Protein AF-A0A9P9D715-F1 (afdb_monomer_lite)

Radius of gyration: 21.54 Å; chains: 1; bounding box: 47×65×51 Å

InterPro domains:
  IPR002893 Zinc finger, MYND-type [PF01753] (142-171)
  IPR002893 Zinc finger, MYND-type [PS50865] (142-171)

Structure (mmCIF, N/CA/C/O backbone):
data_AF-A0A9P9D715-F1
#
_entry.id   AF-A0A9P9D715-F1
#
loop_
_atom_site.group_PDB
_atom_site.id
_atom_site.type_symbol
_atom_site.label_atom_id
_atom_site.label_alt_id
_atom_site.label_comp_id
_atom_site.label_asym_id
_atom_site.label_entity_id
_atom_site.label_seq_id
_atom_site.pdbx_PDB_ins_code
_atom_site.Cartn_x
_atom_site.Cartn_y
_atom_site.Cartn_z
_atom_site.occupancy
_atom_site.B_iso_or_equiv
_atom_site.auth_seq_id
_atom_site.auth_comp_id
_atom_site.auth_asym_id
_atom_site.auth_atom_id
_atom_site.pdbx_PDB_model_num
ATOM 1 N N . LEU A 1 1 ? 6.359 -32.298 19.734 1.00 39.41 1 LEU A N 1
ATOM 2 C CA . LEU A 1 1 ? 5.138 -31.611 20.213 1.00 39.41 1 LEU A CA 1
ATOM 3 C C . LEU A 1 1 ? 5.060 -30.242 19.543 1.00 39.41 1 LEU A C 1
ATOM 5 O O . LEU A 1 1 ? 5.541 -29.257 20.083 1.00 39.41 1 LEU A O 1
ATOM 9 N N . SER A 1 2 ? 4.554 -30.199 18.311 1.00 42.56 2 SER A N 1
ATOM 10 C CA . SER A 1 2 ? 4.342 -28.960 17.563 1.00 42.56 2 SER A CA 1
ATOM 11 C C . SER A 1 2 ? 3.036 -28.323 18.033 1.00 42.56 2 SER A C 1
ATOM 13 O O . SER A 1 2 ? 1.957 -28.731 17.604 1.00 42.56 2 SER A O 1
ATOM 15 N N . HIS A 1 3 ? 3.121 -27.344 18.934 1.00 43.69 3 HIS A N 1
ATOM 16 C CA . HIS A 1 3 ? 1.999 -26.450 19.201 1.00 43.69 3 HIS A CA 1
ATOM 17 C C . HIS A 1 3 ? 1.733 -25.635 17.932 1.00 43.69 3 HIS A C 1
ATOM 19 O O . HIS A 1 3 ? 2.372 -24.614 17.689 1.00 43.69 3 HIS A O 1
ATOM 25 N N . ILE A 1 4 ? 0.799 -26.101 17.101 1.00 51.59 4 ILE A N 1
ATOM 26 C CA . ILE A 1 4 ? 0.180 -25.266 16.077 1.00 51.59 4 ILE A CA 1
ATOM 27 C C . ILE A 1 4 ? -0.653 -24.244 16.851 1.00 51.59 4 ILE A C 1
ATOM 29 O O . ILE A 1 4 ? -1.773 -24.519 17.277 1.00 51.59 4 ILE A O 1
ATOM 33 N N . LEU A 1 5 ? -0.062 -23.079 17.119 1.00 56.47 5 LEU A N 1
ATOM 34 C CA . LEU A 1 5 ? -0.812 -21.908 17.551 1.00 56.47 5 LEU A CA 1
ATOM 35 C C . LEU A 1 5 ? -1.829 -21.622 16.446 1.00 56.47 5 LEU A C 1
ATOM 37 O O . LEU A 1 5 ? -1.460 -21.195 15.353 1.00 56.47 5 LEU A O 1
ATOM 41 N N . ASN A 1 6 ? -3.106 -21.883 16.720 1.00 61.88 6 ASN A N 1
ATOM 42 C CA . ASN A 1 6 ? -4.201 -21.408 15.886 1.00 61.88 6 ASN A CA 1
ATOM 43 C C . ASN A 1 6 ? -4.213 -19.879 15.968 1.00 61.88 6 ASN A C 1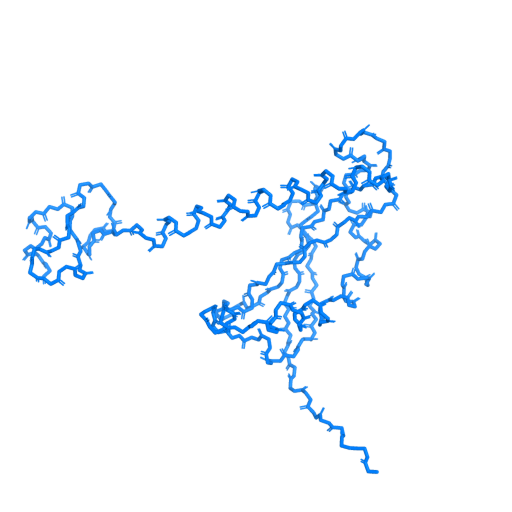
ATOM 45 O O . ASN A 1 6 ? -4.862 -19.285 16.828 1.00 61.88 6 ASN A O 1
ATOM 49 N N . ILE A 1 7 ? -3.440 -19.232 15.095 1.00 76.62 7 ILE A N 1
ATOM 50 C CA . ILE A 1 7 ? -3.465 -17.783 14.941 1.00 76.62 7 ILE A CA 1
ATOM 51 C C . ILE A 1 7 ? -4.838 -17.445 14.370 1.00 76.62 7 ILE A C 1
ATOM 53 O O . ILE A 1 7 ? -5.152 -17.775 13.226 1.00 76.62 7 ILE A O 1
ATOM 57 N N . ALA A 1 8 ? -5.684 -16.817 15.184 1.00 88.94 8 ALA A N 1
ATOM 58 C CA . ALA A 1 8 ? -6.992 -16.378 14.733 1.00 88.94 8 ALA A CA 1
ATOM 59 C C . ALA A 1 8 ? -6.817 -15.357 13.600 1.00 88.94 8 ALA A C 1
ATOM 61 O O . ALA A 1 8 ? -6.144 -14.339 13.770 1.00 88.94 8 ALA A O 1
ATOM 62 N N . THR A 1 9 ? -7.432 -15.624 12.450 1.00 92.81 9 THR A N 1
ATOM 63 C CA . THR A 1 9 ? -7.375 -14.748 11.276 1.00 92.81 9 THR A CA 1
ATOM 64 C C . THR A 1 9 ? -8.739 -14.154 10.949 1.00 92.81 9 THR A C 1
ATOM 66 O O . THR A 1 9 ? -9.780 -14.630 11.410 1.00 92.81 9 THR A O 1
ATOM 69 N N . CYS A 1 10 ? -8.738 -13.080 10.170 1.00 91.69 10 CYS A N 1
ATOM 70 C CA . CYS A 1 10 ? -9.933 -12.429 9.644 1.00 91.69 10 CYS A CA 1
ATOM 71 C C . CYS A 1 10 ? -9.702 -12.000 8.190 1.00 91.69 10 CYS A C 1
ATOM 73 O O . CYS A 1 10 ? -8.572 -11.638 7.845 1.00 91.69 10 CYS A O 1
ATOM 75 N N . PRO A 1 11 ? -10.747 -12.034 7.345 1.00 94.75 11 PRO A N 1
ATOM 76 C CA . PRO A 1 11 ? -10.671 -11.474 6.005 1.00 94.75 11 PRO A CA 1
ATOM 77 C C . PRO A 1 11 ? -10.521 -9.953 6.091 1.00 94.75 11 PRO A C 1
ATOM 79 O O . PRO A 1 11 ? -11.223 -9.296 6.856 1.00 94.75 11 PRO A O 1
ATOM 82 N N . VAL A 1 12 ? -9.591 -9.415 5.314 1.00 96.44 12 VAL A N 1
ATOM 83 C CA . VAL A 1 12 ? -9.294 -7.988 5.216 1.00 96.44 12 VAL A CA 1
ATOM 84 C C . VAL A 1 12 ? -9.123 -7.637 3.749 1.00 96.44 12 VAL A C 1
ATOM 86 O O . VAL A 1 12 ? -8.485 -8.375 2.992 1.00 96.44 12 VAL A O 1
ATOM 89 N N . ARG A 1 13 ? -9.697 -6.502 3.353 1.00 96.88 13 ARG A N 1
ATOM 90 C CA . ARG A 1 13 ? -9.585 -5.980 1.993 1.00 96.88 13 ARG A CA 1
ATOM 91 C C . ARG A 1 13 ? -8.220 -5.328 1.786 1.00 96.88 13 ARG A C 1
ATOM 93 O O . ARG A 1 13 ? -7.757 -4.556 2.622 1.00 96.88 13 ARG A O 1
ATOM 100 N N . PHE A 1 14 ? -7.591 -5.627 0.661 1.00 97.88 14 PHE A N 1
ATOM 101 C CA . PHE A 1 14 ? -6.378 -4.990 0.173 1.00 97.88 14 PHE A CA 1
ATOM 102 C C . PHE A 1 14 ? -6.752 -4.176 -1.058 1.00 97.88 14 PHE A C 1
ATOM 104 O O . PHE A 1 14 ? -7.223 -4.739 -2.045 1.00 97.88 14 PHE A O 1
ATOM 111 N N . GLN A 1 15 ? -6.569 -2.863 -0.978 1.00 97.00 15 GLN A N 1
ATOM 112 C CA . GLN A 1 15 ? -6.897 -1.923 -2.042 1.00 97.00 15 GLN A CA 1
ATOM 113 C C . GLN A 1 15 ? -5.607 -1.362 -2.633 1.00 97.00 15 GLN A C 1
ATOM 115 O O . GLN A 1 15 ? -4.898 -0.608 -1.969 1.00 97.00 15 GLN A O 1
ATOM 120 N N . PHE A 1 16 ? -5.308 -1.744 -3.868 1.00 97.00 16 PHE A N 1
ATOM 121 C CA . PHE A 1 16 ? -4.112 -1.347 -4.598 1.00 97.00 16 PHE A CA 1
ATOM 122 C C . PHE A 1 16 ? -4.444 -0.180 -5.526 1.00 97.00 16 PHE A C 1
ATOM 124 O O . PHE A 1 16 ? -5.131 -0.354 -6.535 1.00 97.00 16 PHE A O 1
ATOM 131 N N . SER A 1 17 ? -3.947 1.007 -5.196 1.00 95.00 17 SER A N 1
ATOM 132 C CA . SER A 1 17 ? -4.115 2.210 -6.008 1.00 95.00 17 SER A CA 1
ATOM 133 C C . SER A 1 17 ? -3.075 2.218 -7.124 1.00 95.00 17 SER A C 1
ATOM 135 O O . SER A 1 17 ? -1.897 2.471 -6.870 1.00 95.00 17 SER A O 1
ATOM 137 N N . CYS A 1 18 ? -3.514 1.915 -8.348 1.00 91.25 18 CYS A N 1
ATOM 138 C CA . CYS A 1 18 ? -2.688 1.919 -9.556 1.00 91.25 18 CYS A CA 1
ATOM 139 C C . CYS A 1 18 ? -3.036 3.145 -10.407 1.00 91.25 18 CYS A C 1
ATOM 141 O O . CYS A 1 18 ? -4.212 3.437 -10.602 1.00 91.25 18 CYS A O 1
ATOM 143 N N . ASN A 1 19 ? -2.038 3.829 -10.971 1.00 81.19 19 ASN A N 1
ATOM 144 C CA . ASN A 1 19 ? -2.246 5.107 -11.671 1.00 81.19 19 ASN A CA 1
ATOM 145 C C . ASN A 1 19 ? -3.256 5.055 -12.832 1.00 81.19 19 ASN A C 1
ATOM 147 O O . ASN A 1 19 ? -3.894 6.063 -13.114 1.00 81.19 19 ASN A O 1
ATOM 151 N N . ASN A 1 20 ? -3.407 3.907 -13.501 1.00 80.88 20 ASN A N 1
ATOM 152 C CA . ASN A 1 20 ? -4.303 3.773 -14.655 1.00 80.88 20 ASN A CA 1
ATOM 153 C C . ASN A 1 20 ? -5.677 3.174 -14.308 1.00 80.88 20 ASN A C 1
ATOM 155 O O . ASN A 1 20 ? -6.493 2.991 -15.207 1.00 80.88 20 ASN A O 1
ATOM 159 N N . ILE A 1 21 ? -5.939 2.848 -13.038 1.00 84.25 21 ILE A N 1
ATOM 160 C CA . ILE A 1 21 ? -7.216 2.279 -12.588 1.00 84.25 21 ILE A CA 1
ATOM 161 C C . ILE A 1 21 ? -7.739 3.149 -11.438 1.00 84.25 21 ILE A C 1
ATOM 163 O O . ILE A 1 21 ? -7.311 2.944 -10.299 1.00 84.25 21 ILE A O 1
ATOM 167 N N . PRO A 1 22 ? -8.642 4.113 -11.706 1.00 81.00 22 PRO A N 1
ATOM 168 C CA . PRO A 1 22 ? -9.144 5.049 -10.696 1.00 81.00 22 PRO A CA 1
ATOM 169 C C . PRO A 1 22 ? -9.730 4.365 -9.454 1.00 81.00 22 PRO A C 1
ATOM 171 O O . PRO A 1 22 ? -9.530 4.824 -8.332 1.00 81.00 22 PRO A O 1
ATOM 174 N N . GLU A 1 23 ? -10.416 3.238 -9.636 1.00 85.81 23 GLU A N 1
ATOM 175 C CA . GLU A 1 23 ? -11.032 2.456 -8.559 1.00 85.81 23 GLU A CA 1
ATOM 176 C C . GLU A 1 23 ? -10.024 1.562 -7.807 1.00 85.81 23 GLU A C 1
ATOM 178 O O . GLU A 1 23 ? -10.319 1.039 -6.724 1.00 85.81 23 GLU A O 1
ATOM 183 N N . GLY A 1 24 ? -8.823 1.400 -8.367 1.00 91.25 24 GLY A N 1
ATOM 184 C CA . GLY A 1 24 ? -7.802 0.466 -7.912 1.00 91.25 24 GLY A CA 1
ATOM 185 C C . GLY A 1 24 ? -8.183 -1.008 -8.093 1.00 91.25 24 GLY A C 1
ATOM 186 O O . GLY A 1 24 ? -9.273 -1.367 -8.541 1.00 91.25 24 GLY A O 1
ATOM 187 N N . LEU A 1 25 ? -7.264 -1.894 -7.714 1.00 95.31 25 LEU A N 1
ATOM 188 C CA . LEU A 1 25 ? -7.504 -3.336 -7.647 1.00 95.31 25 LEU A CA 1
ATOM 189 C C . LEU A 1 25 ? -7.847 -3.729 -6.209 1.00 95.31 25 LEU A C 1
ATOM 191 O O . LEU A 1 25 ? -7.204 -3.269 -5.265 1.00 95.31 25 LEU A O 1
ATOM 195 N N . ASN A 1 26 ? -8.849 -4.589 -6.028 1.00 96.50 26 ASN A N 1
ATOM 196 C CA . ASN A 1 26 ? -9.298 -5.020 -4.707 1.00 96.50 26 ASN A CA 1
ATOM 197 C C . ASN A 1 26 ? -9.152 -6.534 -4.556 1.00 96.50 26 ASN A C 1
ATOM 199 O O . ASN A 1 26 ? -9.681 -7.301 -5.356 1.00 96.50 26 ASN A O 1
ATOM 203 N N . PHE A 1 27 ? -8.488 -6.952 -3.484 1.00 97.00 27 PHE A N 1
ATOM 204 C CA . PHE A 1 27 ? -8.316 -8.356 -3.118 1.00 97.00 27 PHE A CA 1
ATOM 205 C C . PHE A 1 27 ? -8.711 -8.560 -1.659 1.00 97.00 27 PHE A C 1
ATOM 207 O O . PHE A 1 27 ? -8.753 -7.612 -0.879 1.00 97.00 27 PHE A O 1
ATOM 214 N N . THR A 1 28 ? -9.019 -9.793 -1.269 1.00 97.25 28 THR A N 1
ATOM 215 C CA . THR A 1 28 ? -9.338 -10.126 0.125 1.00 97.25 28 THR A CA 1
ATOM 216 C C . THR A 1 28 ? -8.401 -11.209 0.615 1.00 97.25 28 THR A C 1
ATOM 218 O O . THR A 1 28 ? -8.355 -12.292 0.040 1.00 97.25 28 THR A O 1
ATOM 221 N N . HIS A 1 29 ? -7.698 -10.925 1.710 1.00 97.25 29 HIS A N 1
ATOM 222 C CA . HIS A 1 29 ? -6.735 -11.840 2.315 1.00 97.25 29 HIS A CA 1
ATOM 223 C C . HIS A 1 29 ? -7.012 -12.035 3.791 1.00 97.25 29 HIS A C 1
ATOM 225 O O . HIS A 1 29 ? -7.533 -11.153 4.474 1.00 97.25 29 HIS A O 1
ATOM 231 N N . LYS A 1 30 ? -6.646 -13.209 4.301 1.00 95.50 30 LYS A N 1
ATOM 232 C CA . LYS A 1 30 ? -6.718 -13.491 5.732 1.00 95.50 30 LYS A CA 1
ATOM 233 C C . LYS A 1 30 ? -5.456 -12.975 6.409 1.00 95.50 30 LYS A C 1
ATOM 235 O O . LYS A 1 30 ? -4.363 -13.439 6.099 1.00 95.50 30 LYS A O 1
ATOM 240 N N . ILE A 1 31 ? -5.613 -12.072 7.371 1.00 94.56 31 ILE A N 1
ATOM 241 C CA . ILE A 1 31 ? -4.512 -11.604 8.224 1.00 94.56 31 ILE A CA 1
ATOM 242 C C . ILE A 1 31 ? -4.779 -11.956 9.685 1.00 94.56 31 ILE A C 1
ATOM 244 O O . ILE A 1 31 ? -5.915 -12.242 10.068 1.00 94.56 31 ILE A O 1
ATOM 248 N N . SER A 1 32 ? -3.737 -11.933 10.515 1.00 93.81 32 SER A N 1
ATOM 249 C CA . SER A 1 32 ? -3.880 -12.153 11.956 1.00 93.81 32 SER A CA 1
ATOM 250 C C . SER A 1 32 ? -4.789 -11.096 12.588 1.00 93.81 32 SER A C 1
ATOM 252 O O . SER A 1 32 ? -4.532 -9.897 12.455 1.00 93.81 32 SER A O 1
ATOM 254 N N . LYS A 1 33 ? -5.785 -11.535 13.370 1.00 92.38 33 LYS A N 1
ATOM 255 C CA . LYS A 1 33 ? -6.655 -10.643 14.155 1.00 92.38 33 LYS A CA 1
ATOM 256 C C . LYS A 1 33 ? -5.866 -9.774 15.131 1.00 92.38 33 LYS A C 1
ATOM 258 O O . LYS A 1 33 ? -6.316 -8.689 15.469 1.00 92.38 33 LYS A O 1
ATOM 263 N N . SER A 1 34 ? -4.669 -10.202 15.544 1.00 91.94 34 SER A N 1
ATOM 264 C CA . SER A 1 34 ? -3.806 -9.396 16.414 1.00 91.94 34 SER A CA 1
ATOM 265 C C . SER A 1 34 ? -3.374 -8.066 15.782 1.00 91.94 34 SER A C 1
ATOM 267 O O . SER A 1 34 ? -2.979 -7.159 16.512 1.00 91.94 34 SER A O 1
ATOM 269 N N . LEU A 1 35 ? -3.443 -7.918 14.455 1.00 93.31 35 LEU A N 1
ATOM 270 C CA . LEU A 1 35 ? -3.114 -6.672 13.754 1.00 93.31 35 LEU A CA 1
ATOM 271 C C . LEU A 1 35 ? -4.281 -5.676 13.700 1.00 93.31 35 LEU A C 1
ATOM 273 O O . LEU A 1 35 ? -4.048 -4.497 13.423 1.00 93.31 35 LEU A O 1
ATOM 277 N N . ILE A 1 36 ? -5.504 -6.129 13.989 1.00 92.50 36 ILE A N 1
ATOM 278 C CA . ILE A 1 36 ? -6.700 -5.289 14.077 1.00 92.50 36 ILE A CA 1
ATOM 279 C C . ILE A 1 36 ? -6.799 -4.762 15.500 1.00 92.50 36 ILE A C 1
ATOM 281 O O . ILE A 1 36 ? -7.019 -5.515 16.448 1.00 92.50 36 ILE A O 1
ATOM 285 N N . ARG A 1 37 ? -6.585 -3.460 15.656 1.00 90.69 37 ARG A N 1
ATOM 286 C CA . ARG A 1 37 ? -6.578 -2.796 16.959 1.00 90.69 37 ARG A CA 1
ATOM 287 C C . ARG A 1 37 ? -6.780 -1.290 16.796 1.00 90.69 37 ARG A C 1
ATOM 289 O O . ARG A 1 37 ? -6.430 -0.759 15.741 1.00 90.69 37 ARG A O 1
ATOM 296 N N . PRO A 1 38 ? -7.259 -0.593 17.840 1.00 89.31 38 PRO A N 1
ATOM 297 C CA . PRO A 1 38 ? -7.354 0.862 17.835 1.00 89.31 38 PRO A CA 1
ATOM 298 C C . PRO A 1 38 ? -6.029 1.537 17.466 1.00 89.31 38 PRO A C 1
ATOM 300 O O . PRO A 1 38 ? -4.947 1.068 17.838 1.00 89.31 38 PRO A O 1
ATOM 303 N N . LEU A 1 39 ? -6.117 2.674 16.770 1.00 86.19 39 LEU A N 1
ATOM 304 C CA . LEU A 1 39 ? -4.947 3.411 16.283 1.00 86.19 39 LEU A CA 1
ATOM 305 C C . LEU A 1 39 ? -4.017 3.850 17.425 1.00 86.19 39 LEU A C 1
ATOM 307 O O . LEU A 1 39 ? -2.800 3.833 17.261 1.00 86.19 39 LEU A O 1
ATOM 311 N N . SER A 1 40 ? -4.576 4.201 18.586 1.00 85.88 40 SER A N 1
ATOM 312 C CA . SER A 1 40 ? -3.816 4.550 19.794 1.00 85.88 40 SER A CA 1
ATOM 313 C C . SER A 1 40 ? -2.877 3.422 20.227 1.00 85.88 40 SER A C 1
ATOM 315 O O . SER A 1 40 ? -1.690 3.661 20.428 1.00 85.88 40 SER A O 1
ATOM 317 N N . HIS A 1 41 ? -3.376 2.186 20.286 1.00 85.94 41 HIS A N 1
ATOM 318 C CA . HIS A 1 41 ? -2.579 1.014 20.653 1.00 85.94 41 HIS A CA 1
ATOM 319 C C . HIS A 1 41 ? -1.557 0.643 19.576 1.00 85.94 41 HIS A C 1
ATOM 321 O O . HIS A 1 41 ? -0.461 0.205 19.901 1.00 85.94 41 HIS A O 1
ATOM 327 N N . ALA A 1 42 ? -1.890 0.815 18.293 1.00 84.38 42 ALA A N 1
ATOM 328 C CA . ALA A 1 42 ? -0.932 0.589 17.212 1.00 84.38 42 ALA A CA 1
ATOM 329 C C . ALA A 1 42 ? 0.240 1.587 17.257 1.00 84.38 42 ALA A C 1
ATOM 331 O O . ALA A 1 42 ? 1.370 1.205 16.978 1.00 84.38 42 ALA A O 1
ATOM 332 N N . ARG A 1 43 ? -0.018 2.848 17.638 1.00 84.81 43 ARG A N 1
ATOM 333 C CA . ARG A 1 43 ? 1.006 3.902 17.754 1.00 84.81 43 ARG A CA 1
ATOM 334 C C . ARG A 1 43 ? 1.947 3.726 18.949 1.00 84.81 43 ARG A C 1
ATOM 336 O O . ARG A 1 43 ? 3.051 4.246 18.904 1.00 84.81 43 ARG A O 1
ATOM 343 N N . GLN A 1 44 ? 1.506 3.043 20.003 1.00 87.69 44 GLN A N 1
ATOM 344 C CA . GLN A 1 44 ? 2.304 2.784 21.210 1.00 87.69 44 GLN A CA 1
ATOM 345 C C . GLN A 1 44 ? 3.126 1.490 21.125 1.00 87.69 44 GLN A C 1
ATOM 347 O O . GLN A 1 44 ? 3.922 1.207 22.012 1.00 87.69 44 GLN A O 1
ATOM 352 N N . ASP A 1 45 ? 2.894 0.676 20.097 1.00 88.00 45 ASP A N 1
ATOM 353 C CA . ASP A 1 45 ? 3.520 -0.628 19.937 1.00 88.00 45 ASP A CA 1
ATOM 354 C C . ASP A 1 45 ? 4.609 -0.556 18.863 1.00 88.00 45 ASP A C 1
ATOM 356 O O . ASP A 1 45 ? 4.336 -0.686 17.667 1.00 88.00 45 ASP A O 1
ATOM 360 N N . ASP A 1 46 ? 5.857 -0.400 19.303 1.00 90.19 46 ASP A N 1
ATOM 361 C CA . ASP A 1 46 ? 7.031 -0.272 18.427 1.00 90.19 46 ASP A CA 1
ATOM 362 C C . ASP A 1 46 ? 7.213 -1.478 17.485 1.00 90.19 46 ASP A C 1
ATOM 364 O O . ASP A 1 46 ? 7.791 -1.370 16.403 1.00 90.19 46 ASP A O 1
ATOM 368 N N . SER A 1 47 ? 6.663 -2.642 17.851 1.00 93.31 47 SER A N 1
ATOM 369 C CA . SER A 1 47 ? 6.720 -3.864 17.043 1.00 93.31 47 SER A CA 1
ATOM 370 C C . SER A 1 47 ? 5.562 -3.998 16.045 1.00 93.31 47 SER A C 1
ATOM 372 O O . SER A 1 47 ? 5.528 -4.938 15.243 1.00 93.31 47 SER A O 1
ATOM 374 N N . TYR A 1 48 ? 4.565 -3.107 16.095 1.00 92.75 48 TYR A N 1
ATOM 375 C CA . TYR A 1 48 ? 3.396 -3.163 15.217 1.00 92.75 48 TYR A CA 1
ATOM 376 C C . TYR A 1 48 ? 3.783 -3.009 13.748 1.00 92.75 48 TYR A C 1
ATOM 378 O O . TYR A 1 48 ? 3.387 -3.843 12.936 1.00 92.75 48 TYR A O 1
ATOM 386 N N . ALA A 1 49 ? 4.587 -1.994 13.415 1.00 91.44 49 ALA A N 1
ATOM 387 C CA . ALA A 1 49 ? 4.984 -1.714 12.036 1.00 91.44 49 ALA A CA 1
ATOM 388 C C . ALA A 1 49 ? 5.697 -2.913 11.393 1.00 91.44 49 ALA A C 1
ATOM 390 O O . ALA A 1 49 ? 5.353 -3.317 10.283 1.00 91.44 49 ALA A O 1
ATOM 391 N N . TYR A 1 50 ? 6.620 -3.537 12.129 1.00 94.19 50 TYR A N 1
ATOM 392 C CA . TYR A 1 50 ? 7.327 -4.732 11.678 1.00 94.19 50 TYR A CA 1
ATOM 393 C C . TYR A 1 50 ? 6.377 -5.917 11.453 1.00 94.19 50 TYR A C 1
ATOM 395 O O . TYR A 1 50 ? 6.360 -6.502 10.372 1.00 94.19 50 TYR A O 1
ATOM 403 N N . ARG A 1 51 ? 5.521 -6.246 12.433 1.00 95.00 51 ARG A N 1
ATOM 404 C CA . ARG A 1 51 ? 4.567 -7.364 12.299 1.00 95.00 51 ARG A CA 1
ATOM 405 C C . ARG A 1 51 ? 3.556 -7.135 11.181 1.00 95.00 51 ARG A C 1
ATOM 407 O O . ARG A 1 51 ? 3.213 -8.082 10.478 1.00 95.00 51 ARG A O 1
ATOM 414 N N . PHE A 1 52 ? 3.098 -5.897 11.010 1.00 95.81 52 PHE A N 1
ATOM 415 C CA . PHE A 1 52 ? 2.250 -5.507 9.892 1.00 95.81 52 PHE A CA 1
ATOM 416 C C . PHE A 1 52 ? 2.961 -5.767 8.563 1.00 95.81 52 PHE A C 1
ATOM 418 O O . PHE A 1 52 ? 2.420 -6.492 7.733 1.00 95.81 52 PHE A O 1
ATOM 425 N N . GLN A 1 53 ? 4.190 -5.267 8.389 1.00 95.31 53 GLN A N 1
ATOM 426 C CA . GLN A 1 53 ? 4.975 -5.492 7.172 1.00 95.31 53 GLN A CA 1
ATOM 427 C C . GLN A 1 53 ? 5.179 -6.982 6.880 1.00 95.31 53 GLN A C 1
ATOM 429 O O . GLN A 1 53 ? 4.905 -7.426 5.767 1.00 95.31 53 GLN A O 1
ATOM 434 N N . CYS A 1 54 ? 5.590 -7.773 7.875 1.00 95.69 54 CYS A N 1
ATOM 435 C CA . CYS A 1 54 ? 5.762 -9.217 7.716 1.00 95.69 54 CYS A CA 1
ATOM 436 C C . CYS A 1 54 ? 4.467 -9.916 7.286 1.00 95.69 54 CYS A C 1
ATOM 438 O O . CYS A 1 54 ? 4.512 -10.820 6.455 1.00 95.69 54 CYS A O 1
ATOM 440 N N . ALA A 1 55 ? 3.323 -9.499 7.833 1.00 96.19 55 ALA A N 1
ATOM 441 C CA . ALA A 1 55 ? 2.036 -10.099 7.511 1.00 96.19 55 ALA A CA 1
ATOM 442 C C . ALA A 1 55 ? 1.529 -9.731 6.112 1.00 96.19 55 ALA A C 1
ATOM 444 O O . ALA A 1 55 ? 0.857 -10.549 5.493 1.00 96.19 55 ALA A O 1
ATOM 445 N N . VAL A 1 56 ? 1.825 -8.527 5.608 1.00 97.25 56 VAL A N 1
ATOM 446 C CA . VAL A 1 56 ? 1.331 -8.082 4.292 1.00 97.25 56 VAL A CA 1
ATOM 447 C C . VAL A 1 56 ? 2.257 -8.449 3.135 1.00 97.25 56 VAL A C 1
ATOM 449 O O . VAL A 1 56 ? 1.783 -8.615 2.014 1.00 97.25 56 VAL A O 1
ATOM 452 N N . LEU A 1 57 ? 3.561 -8.605 3.388 1.00 97.25 57 LEU A N 1
ATOM 453 C CA . LEU A 1 57 ? 4.575 -8.818 2.352 1.00 97.25 57 LEU A CA 1
ATOM 454 C C . LEU A 1 57 ? 4.273 -9.982 1.386 1.00 97.25 57 LEU A C 1
ATOM 456 O O . LEU A 1 57 ? 4.488 -9.792 0.187 1.00 97.25 57 LEU A O 1
ATOM 460 N N . PRO A 1 58 ? 3.781 -11.158 1.829 1.00 97.88 58 PRO A N 1
ATOM 461 C CA . PRO A 1 58 ? 3.445 -12.244 0.907 1.00 97.88 58 PRO A CA 1
ATOM 462 C C . PRO A 1 58 ? 2.386 -11.835 -0.123 1.00 97.88 58 PRO A C 1
ATOM 464 O O . PRO A 1 58 ? 2.551 -12.116 -1.305 1.00 97.88 58 PRO A O 1
ATOM 467 N N . PHE A 1 59 ? 1.359 -11.098 0.307 1.00 97.88 59 PHE A N 1
ATOM 468 C CA . PHE A 1 59 ? 0.276 -10.641 -0.565 1.00 97.88 59 PHE A CA 1
ATOM 469 C C . PHE A 1 59 ? 0.736 -9.529 -1.508 1.00 97.88 59 PHE A C 1
ATOM 471 O O . PHE A 1 59 ? 0.314 -9.476 -2.656 1.00 97.88 59 PHE A O 1
ATOM 478 N N . LEU A 1 60 ? 1.643 -8.654 -1.062 1.00 97.62 60 LEU A N 1
ATOM 479 C CA . LEU A 1 60 ? 2.247 -7.664 -1.957 1.00 97.62 60 LEU A CA 1
ATOM 480 C C . LEU A 1 60 ? 2.981 -8.352 -3.114 1.00 97.62 60 LEU A C 1
ATOM 482 O O . LEU A 1 60 ? 2.740 -8.014 -4.270 1.00 97.62 60 LEU A O 1
ATOM 486 N N . LYS A 1 61 ? 3.792 -9.372 -2.808 1.00 97.44 61 LYS A N 1
ATOM 487 C CA . LYS A 1 61 ? 4.504 -10.167 -3.820 1.00 97.44 61 LYS A CA 1
ATOM 488 C C . LYS A 1 61 ? 3.555 -10.914 -4.755 1.00 97.44 61 LYS A C 1
ATOM 490 O O . LYS A 1 61 ? 3.803 -10.947 -5.953 1.00 97.44 61 LYS A O 1
ATOM 495 N N . GLU A 1 62 ? 2.488 -11.498 -4.2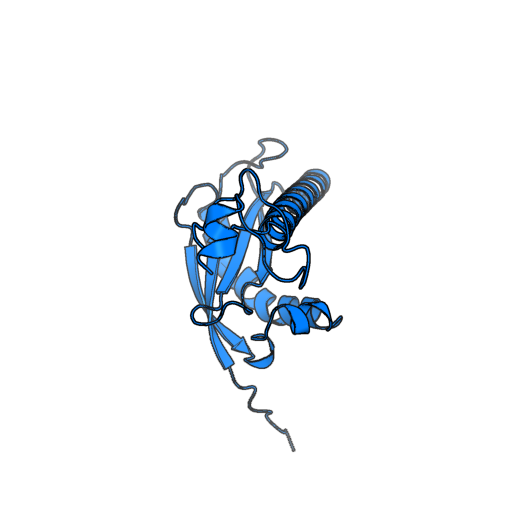15 1.00 97.94 62 GLU A N 1
ATOM 496 C CA . GLU A 1 62 ? 1.462 -12.203 -4.994 1.00 97.94 62 GLU A CA 1
ATOM 497 C C . GLU A 1 62 ? 0.817 -11.292 -6.051 1.00 97.94 62 GLU A C 1
ATOM 499 O O . GLU A 1 62 ? 0.637 -11.707 -7.194 1.00 97.94 62 GLU A O 1
ATOM 504 N N . HIS A 1 63 ? 0.524 -10.040 -5.685 1.00 97.38 63 HIS A N 1
ATOM 505 C CA . HIS A 1 63 ? -0.198 -9.086 -6.537 1.00 97.38 63 HIS A CA 1
ATOM 506 C C . HIS A 1 63 ? 0.708 -8.131 -7.323 1.00 97.38 63 HIS A C 1
ATOM 508 O O . HIS A 1 63 ? 0.209 -7.288 -8.069 1.00 97.38 63 HIS A O 1
ATOM 514 N N . GLU A 1 64 ? 2.032 -8.245 -7.202 1.00 96.62 64 GLU A N 1
ATOM 515 C CA . GLU A 1 64 ? 2.981 -7.386 -7.924 1.00 96.62 64 GLU A CA 1
ATOM 516 C C . GLU A 1 64 ? 2.792 -7.441 -9.452 1.00 96.62 64 GLU A C 1
ATOM 518 O O . GLU A 1 64 ? 2.631 -6.368 -10.041 1.00 96.62 64 GLU A O 1
ATOM 523 N N . PRO A 1 65 ? 2.678 -8.619 -10.105 1.00 96.50 65 PRO A N 1
ATOM 524 C CA . PRO A 1 65 ? 2.598 -8.675 -11.566 1.00 96.50 65 PRO A CA 1
ATOM 525 C C . PRO A 1 65 ? 1.347 -7.991 -12.129 1.00 96.50 65 PRO A C 1
ATOM 527 O O . PRO A 1 65 ? 1.421 -7.268 -13.123 1.00 96.50 65 PRO A O 1
ATOM 530 N N . VAL A 1 66 ? 0.193 -8.177 -11.475 1.00 96.31 66 VAL A N 1
ATOM 531 C CA . VAL A 1 66 ? -1.067 -7.551 -11.906 1.00 96.31 66 VAL A CA 1
ATOM 532 C C . VAL A 1 66 ? -1.056 -6.044 -11.653 1.00 96.31 66 VAL A C 1
ATOM 534 O O . VAL A 1 66 ? -1.520 -5.280 -12.496 1.00 96.31 66 VAL A O 1
ATOM 537 N N . CYS A 1 67 ? -0.456 -5.593 -10.547 1.00 95.88 67 CYS A N 1
ATOM 538 C CA . CYS A 1 67 ? -0.285 -4.168 -10.273 1.00 95.88 67 CYS A CA 1
ATOM 539 C C . CYS A 1 67 ? 0.666 -3.508 -11.279 1.00 95.88 67 CYS A C 1
ATOM 541 O O . CYS A 1 67 ? 0.419 -2.384 -11.713 1.00 95.88 67 CYS A O 1
ATOM 543 N N . CYS A 1 68 ? 1.733 -4.203 -11.678 1.00 94.75 68 CYS A N 1
ATOM 544 C CA . CYS A 1 68 ? 2.671 -3.736 -12.694 1.00 94.75 68 CYS A CA 1
ATOM 545 C C . CYS A 1 68 ? 1.981 -3.562 -14.054 1.00 94.75 68 CYS A C 1
ATOM 547 O O . CYS A 1 68 ? 2.071 -2.491 -14.651 1.00 94.75 68 CYS A O 1
ATOM 549 N N . ALA A 1 69 ? 1.193 -4.551 -14.487 1.00 94.25 69 ALA A N 1
ATOM 550 C CA . ALA A 1 69 ? 0.401 -4.462 -15.717 1.00 94.25 69 ALA A CA 1
ATOM 551 C C . ALA A 1 69 ? -0.665 -3.345 -15.679 1.00 94.25 69 ALA A C 1
ATOM 553 O O . ALA A 1 69 ? -0.968 -2.740 -16.704 1.00 94.25 69 ALA A O 1
ATOM 554 N N . ALA A 1 70 ? -1.214 -3.057 -14.496 1.00 94.19 70 ALA A N 1
ATOM 555 C CA . ALA A 1 70 ? -2.196 -1.999 -14.259 1.00 94.19 70 ALA A CA 1
ATOM 556 C C . ALA A 1 70 ? -1.587 -0.598 -14.053 1.00 94.19 70 ALA A C 1
ATOM 558 O O . ALA A 1 70 ? -2.320 0.377 -13.872 1.00 94.19 70 ALA A O 1
ATOM 559 N N . SER A 1 71 ? -0.260 -0.473 -14.025 1.00 92.62 71 SER A N 1
ATOM 560 C CA . SER A 1 71 ? 0.424 0.791 -13.747 1.00 92.62 71 SER A CA 1
ATOM 561 C C . SER A 1 71 ? 0.687 1.607 -15.010 1.00 92.62 71 SER A C 1
ATOM 563 O O . SER A 1 71 ? 0.593 1.113 -16.134 1.00 92.62 71 SER A O 1
ATOM 565 N N . ASN A 1 72 ? 1.056 2.878 -14.819 1.00 90.50 72 ASN A N 1
ATOM 566 C CA . ASN A 1 72 ? 1.619 3.682 -15.899 1.00 90.50 72 ASN A CA 1
ATOM 567 C C . ASN A 1 72 ? 2.859 2.957 -16.463 1.00 90.50 72 ASN A C 1
ATOM 569 O O . ASN A 1 72 ? 3.745 2.613 -15.676 1.00 90.50 72 ASN A O 1
ATOM 573 N N . PRO A 1 73 ? 2.942 2.718 -17.787 1.00 94.31 73 PRO A N 1
ATOM 574 C CA . PRO A 1 73 ? 4.051 1.974 -18.381 1.00 94.31 73 PRO A CA 1
ATOM 575 C C . PRO A 1 73 ? 5.394 2.716 -18.308 1.00 94.31 73 PRO A C 1
ATOM 577 O O . PRO A 1 73 ? 6.430 2.122 -18.608 1.00 94.31 73 PRO A O 1
ATOM 580 N N . PHE A 1 74 ? 5.404 3.986 -17.899 1.00 95.44 74 PHE A N 1
ATOM 581 C CA . PHE A 1 74 ? 6.596 4.815 -17.773 1.00 95.44 74 PHE A CA 1
ATOM 582 C C . PHE A 1 74 ? 6.877 5.201 -16.318 1.00 95.44 74 PHE A C 1
ATOM 584 O O . PHE A 1 74 ? 5.982 5.475 -15.519 1.00 95.44 74 PHE A O 1
ATOM 591 N N . CYS A 1 75 ? 8.162 5.234 -15.974 1.00 95.12 75 CYS A N 1
ATOM 592 C CA . CYS A 1 75 ? 8.656 5.641 -14.671 1.00 95.12 75 CYS A CA 1
ATOM 593 C C . CYS A 1 75 ? 8.373 7.129 -14.445 1.00 95.12 75 CYS A C 1
ATOM 595 O O . CYS A 1 75 ? 8.821 7.966 -15.227 1.00 95.12 75 CYS A O 1
ATOM 597 N N . GLY A 1 76 ? 7.707 7.456 -13.335 1.00 89.69 76 GLY A N 1
ATOM 598 C CA . GLY A 1 76 ? 7.332 8.836 -13.001 1.00 89.69 76 GLY A CA 1
ATOM 599 C C . GLY A 1 76 ? 8.510 9.789 -12.764 1.00 89.69 76 GLY A C 1
ATOM 600 O O . GLY A 1 76 ? 8.317 10.996 -12.798 1.00 89.69 76 GLY A O 1
ATOM 601 N N . ILE A 1 77 ? 9.723 9.261 -12.558 1.00 94.81 77 ILE A N 1
ATOM 602 C CA . ILE A 1 77 ? 10.930 10.067 -12.321 1.00 94.81 77 ILE A CA 1
ATOM 603 C C . ILE A 1 77 ? 11.648 10.434 -13.625 1.00 94.81 77 ILE A C 1
ATOM 605 O O . ILE A 1 77 ? 12.049 11.576 -13.811 1.00 94.81 77 ILE A O 1
ATOM 609 N N . CYS A 1 78 ? 11.851 9.469 -14.530 1.00 95.88 78 CYS A N 1
ATOM 610 C CA . CYS A 1 78 ? 12.720 9.652 -15.702 1.00 95.88 78 CYS A CA 1
ATOM 611 C C . CYS A 1 78 ? 12.060 9.330 -17.049 1.00 95.88 78 CYS A C 1
ATOM 613 O O . CYS A 1 78 ? 12.729 9.376 -18.079 1.00 95.88 78 CYS A O 1
ATOM 615 N N . GLY A 1 79 ? 10.787 8.926 -17.058 1.00 95.00 79 GLY A N 1
ATOM 616 C CA . GLY A 1 79 ? 10.031 8.599 -18.271 1.00 95.00 79 GLY A CA 1
ATOM 617 C C . GLY A 1 79 ? 10.446 7.306 -18.984 1.00 95.00 79 GLY A C 1
ATOM 618 O O . GLY A 1 79 ? 9.830 6.937 -19.977 1.00 95.00 79 GLY A O 1
ATOM 619 N N . SER A 1 80 ? 11.464 6.586 -18.501 1.00 96.94 80 SER A N 1
ATOM 620 C CA . SER A 1 80 ? 11.841 5.277 -19.061 1.00 96.94 80 SER A CA 1
ATOM 621 C C . SER A 1 80 ? 10.756 4.226 -18.786 1.00 96.94 80 SER A C 1
ATOM 623 O O . SER A 1 80 ? 10.070 4.350 -17.770 1.00 96.94 80 SER A O 1
ATOM 625 N N . PRO A 1 81 ? 10.621 3.166 -19.608 1.00 97.31 81 PRO A N 1
ATOM 626 C CA . PRO A 1 81 ? 9.701 2.069 -19.320 1.00 97.31 81 PRO A CA 1
ATOM 627 C C . PRO A 1 81 ? 9.900 1.497 -17.913 1.00 97.31 81 PRO A C 1
ATOM 629 O O . PRO A 1 81 ? 11.035 1.359 -17.439 1.00 97.31 81 PRO A O 1
ATOM 632 N N . ILE A 1 82 ? 8.799 1.182 -17.231 1.00 96.19 82 ILE A N 1
ATOM 633 C CA . ILE A 1 82 ? 8.862 0.545 -15.915 1.00 96.19 82 ILE A CA 1
ATOM 634 C C . ILE A 1 82 ? 9.369 -0.892 -16.054 1.00 96.19 82 ILE A C 1
ATOM 636 O O . ILE A 1 82 ? 9.086 -1.582 -17.030 1.00 96.19 82 ILE A O 1
ATOM 640 N N . ALA A 1 83 ? 10.119 -1.346 -15.058 1.00 95.06 83 ALA A N 1
ATOM 641 C CA . ALA A 1 83 ? 10.601 -2.725 -14.967 1.00 95.06 83 ALA A CA 1
ATOM 642 C C . ALA A 1 83 ? 10.068 -3.447 -13.719 1.00 95.06 83 ALA A C 1
ATOM 644 O O . ALA A 1 83 ? 10.293 -4.646 -13.544 1.00 95.06 83 ALA A O 1
ATOM 645 N N . THR A 1 84 ? 9.442 -2.708 -12.804 1.00 95.25 84 THR A N 1
ATOM 646 C CA . THR A 1 84 ? 8.804 -3.209 -11.583 1.00 95.25 84 THR A CA 1
ATOM 647 C C . THR A 1 84 ? 7.923 -2.107 -11.001 1.00 95.25 84 THR A C 1
ATOM 649 O O . THR A 1 84 ? 8.035 -0.939 -11.391 1.00 95.25 84 THR A O 1
ATOM 652 N N . VAL A 1 85 ? 7.104 -2.455 -10.014 1.00 95.88 85 VAL A N 1
ATOM 653 C CA . VAL A 1 85 ? 6.437 -1.473 -9.154 1.00 95.88 85 VAL A CA 1
ATOM 654 C C . VAL A 1 85 ? 7.043 -1.435 -7.754 1.00 95.88 85 VAL A C 1
ATOM 656 O O . VAL A 1 85 ? 7.459 -2.453 -7.204 1.00 95.88 85 VAL A O 1
ATOM 659 N N . LEU A 1 86 ? 7.071 -0.245 -7.161 1.00 95.06 86 LEU A N 1
ATOM 660 C CA . LEU A 1 86 ? 7.192 -0.059 -5.723 1.00 95.06 86 LEU A CA 1
ATOM 661 C C . LEU A 1 86 ? 5.799 -0.142 -5.103 1.00 95.06 86 LEU A C 1
ATOM 663 O O . LEU A 1 86 ? 4.865 0.501 -5.576 1.00 95.06 86 LEU A O 1
ATOM 667 N N . GLN A 1 87 ? 5.678 -0.934 -4.041 1.00 95.94 87 GLN A N 1
ATOM 668 C CA . GLN A 1 87 ? 4.431 -1.137 -3.310 1.00 95.94 87 GLN A CA 1
ATOM 669 C C . GLN A 1 87 ? 4.596 -0.587 -1.893 1.00 95.94 87 GLN A C 1
ATOM 671 O O . GLN A 1 87 ? 5.417 -1.096 -1.124 1.00 95.94 87 GLN A O 1
ATOM 676 N N . THR A 1 88 ? 3.816 0.432 -1.537 1.00 95.38 88 THR A N 1
ATOM 677 C CA . THR A 1 88 ? 3.853 1.038 -0.199 1.00 95.38 88 THR A CA 1
ATOM 678 C C . THR A 1 88 ? 2.555 0.743 0.554 1.00 95.38 88 THR A C 1
ATOM 680 O O . THR A 1 88 ? 1.533 1.383 0.289 1.00 95.38 88 THR A O 1
ATOM 683 N N . PRO A 1 89 ? 2.557 -0.228 1.489 1.00 95.94 89 PRO A N 1
ATOM 684 C CA . PRO A 1 89 ? 1.370 -0.575 2.259 1.00 95.94 89 PRO A CA 1
ATOM 685 C C . PRO A 1 89 ? 1.103 0.426 3.394 1.00 95.94 89 PRO A C 1
ATOM 687 O O . PRO A 1 89 ? 2.007 0.845 4.114 1.00 95.94 89 PRO A O 1
ATOM 690 N N . MET A 1 90 ? -0.172 0.728 3.610 1.00 93.94 90 MET A N 1
ATOM 691 C CA . MET A 1 90 ? -0.710 1.585 4.662 1.00 93.94 90 MET A CA 1
ATOM 692 C C . MET A 1 90 ? -1.758 0.816 5.467 1.00 93.94 90 MET A C 1
ATOM 694 O O . MET A 1 90 ? -2.672 0.206 4.905 1.00 93.94 90 MET A O 1
ATOM 698 N N . SER A 1 91 ? -1.646 0.860 6.795 1.00 93.81 91 SER A N 1
ATOM 699 C CA . SER A 1 91 ? -2.595 0.185 7.682 1.00 93.81 91 SER A CA 1
ATOM 700 C C . SER A 1 91 ? -3.801 1.071 7.992 1.00 93.81 91 SER A C 1
ATOM 702 O O . SER A 1 91 ? -3.680 2.099 8.661 1.00 93.81 91 SER A O 1
ATOM 704 N N . PHE A 1 92 ? -4.986 0.608 7.595 1.00 94.56 92 PHE A N 1
ATOM 705 C CA . PHE A 1 92 ? -6.275 1.120 8.063 1.00 94.56 92 PHE A CA 1
ATOM 706 C C . PHE A 1 92 ? -7.016 0.072 8.900 1.00 94.56 92 PHE A C 1
ATOM 708 O O . PHE A 1 92 ? -8.233 0.117 9.051 1.00 94.56 92 PHE A O 1
ATOM 715 N N . LEU A 1 93 ? -6.268 -0.856 9.504 1.00 94.38 93 LEU A N 1
ATOM 716 C CA . LEU A 1 93 ? -6.801 -1.957 10.314 1.00 94.38 93 LEU A CA 1
ATOM 717 C C . LEU A 1 93 ? -7.417 -1.506 11.647 1.00 94.38 93 LEU A C 1
ATOM 719 O O . LEU A 1 93 ? -7.961 -2.321 12.383 1.00 94.38 93 LEU A O 1
ATOM 723 N N . HIS A 1 94 ? -7.307 -0.219 11.968 1.00 91.00 94 HIS A N 1
ATOM 724 C CA . HIS A 1 94 ? -7.935 0.403 13.128 1.00 91.00 94 HIS A CA 1
ATOM 725 C C . HIS A 1 94 ? -9.362 0.891 12.855 1.00 91.00 94 HIS A C 1
ATOM 727 O O . HIS A 1 94 ? -10.033 1.312 13.794 1.00 91.00 94 HIS A O 1
ATOM 733 N N . LYS A 1 95 ? -9.813 0.902 11.592 1.00 87.00 95 LYS A N 1
ATOM 734 C CA . LYS A 1 95 ? -11.169 1.325 11.242 1.00 87.00 95 LYS A CA 1
ATOM 735 C C . LYS A 1 95 ? -12.162 0.251 11.666 1.00 87.00 95 LYS A C 1
ATOM 737 O O . LYS A 1 95 ? -12.145 -0.863 11.146 1.00 87.00 95 LYS A O 1
ATOM 742 N N . GLU A 1 96 ? -13.015 0.594 12.624 1.00 79.25 96 GLU A N 1
ATOM 743 C CA . GLU A 1 96 ? -14.110 -0.273 13.047 1.00 79.25 96 GLU A CA 1
ATOM 744 C C . GLU A 1 96 ? -15.094 -0.485 11.883 1.00 79.25 96 GLU A C 1
ATOM 746 O O . GLU A 1 96 ? -15.386 0.436 11.121 1.00 79.25 96 GLU A O 1
ATOM 751 N N . GLY A 1 97 ? -15.575 -1.719 11.713 1.00 85.00 97 GLY A N 1
ATOM 752 C CA . GLY A 1 97 ? -16.514 -2.103 10.651 1.00 85.00 97 GLY A CA 1
ATOM 753 C C . GLY A 1 97 ? -15.860 -2.528 9.331 1.00 85.00 97 GLY A C 1
ATOM 754 O O . GLY A 1 97 ? -16.177 -3.606 8.839 1.00 85.00 97 GLY A O 1
ATOM 755 N N . ASP A 1 98 ? -14.927 -1.737 8.792 1.00 89.31 98 ASP A N 1
ATOM 756 C CA . ASP A 1 98 ? -14.230 -2.034 7.522 1.00 89.31 98 ASP A CA 1
ATOM 757 C C . ASP A 1 98 ? -12.703 -1.852 7.649 1.00 89.31 98 ASP A C 1
ATOM 759 O O . ASP A 1 98 ? -12.146 -0.847 7.193 1.00 89.31 98 ASP A O 1
ATOM 763 N N . PRO A 1 99 ? -11.994 -2.789 8.306 1.00 93.44 99 PRO A N 1
ATOM 764 C CA . PRO A 1 99 ? -10.539 -2.776 8.348 1.00 93.44 99 PRO A CA 1
ATOM 765 C C . PRO A 1 99 ? -9.968 -3.157 6.977 1.00 93.44 99 PRO A C 1
ATOM 767 O O . PRO A 1 99 ? -10.304 -4.199 6.411 1.00 93.44 99 PRO A O 1
ATOM 770 N N . TYR A 1 100 ? -9.040 -2.349 6.465 1.00 96.25 100 TYR A N 1
ATOM 771 C CA . TYR A 1 100 ? -8.390 -2.610 5.179 1.00 96.25 100 TYR A CA 1
ATOM 772 C C . TYR A 1 100 ? -6.904 -2.232 5.174 1.00 96.25 100 TYR A C 1
ATOM 774 O O . TYR A 1 100 ? -6.401 -1.517 6.048 1.00 96.25 100 TYR A O 1
ATOM 782 N N . VAL A 1 101 ? -6.198 -2.729 4.162 1.00 97.19 101 VAL A N 1
ATOM 783 C CA . VAL A 1 101 ? -4.833 -2.334 3.811 1.00 97.19 101 VAL A CA 1
ATOM 784 C C . VAL A 1 101 ? -4.894 -1.549 2.508 1.00 97.19 101 VAL A C 1
ATOM 786 O O . VAL A 1 101 ? -5.343 -2.071 1.490 1.00 97.19 101 VAL A O 1
ATOM 789 N N . GLY A 1 102 ? -4.465 -0.289 2.536 1.00 96.0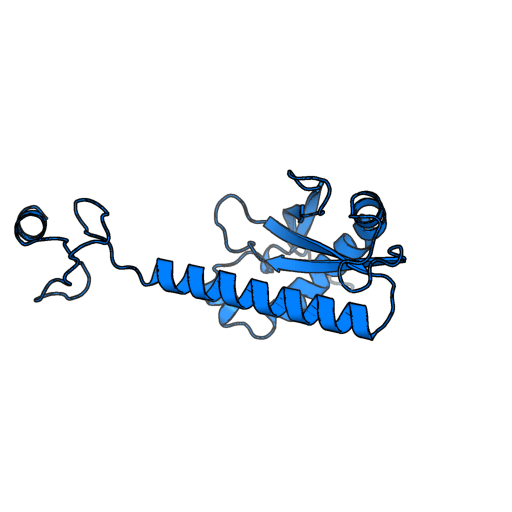6 102 GLY A N 1
ATOM 790 C CA . GLY A 1 102 ? -4.246 0.485 1.313 1.00 96.06 102 GLY A CA 1
ATOM 791 C C . GLY A 1 102 ? -2.837 0.224 0.797 1.00 96.06 102 GLY A C 1
ATOM 792 O O . GLY A 1 102 ? -1.914 0.136 1.599 1.00 96.06 102 GLY A O 1
ATOM 793 N N . VAL A 1 103 ? -2.644 0.095 -0.508 1.00 97.06 103 VAL A N 1
ATOM 794 C CA . VAL A 1 103 ? -1.321 -0.092 -1.110 1.00 97.06 103 VAL A CA 1
ATOM 795 C C . VAL A 1 103 ? -1.162 0.907 -2.242 1.00 97.06 103 VAL A C 1
ATOM 797 O O . VAL A 1 103 ? -1.883 0.845 -3.233 1.00 97.06 103 VAL A O 1
ATOM 800 N N . LEU A 1 104 ? -0.215 1.829 -2.093 1.00 95.12 104 LEU A N 1
ATOM 801 C CA . LEU A 1 104 ? 0.159 2.738 -3.170 1.00 95.12 104 LEU A CA 1
ATOM 802 C C . LEU A 1 104 ? 1.130 2.026 -4.116 1.00 95.12 104 LEU A C 1
ATOM 804 O O . LEU A 1 104 ? 2.123 1.456 -3.654 1.00 95.12 104 LEU A O 1
ATOM 808 N N . ILE A 1 105 ? 0.833 2.056 -5.416 1.00 95.56 105 ILE A N 1
ATOM 809 C CA . ILE A 1 105 ? 1.641 1.427 -6.462 1.00 95.56 105 ILE A CA 1
ATOM 810 C C . ILE A 1 105 ? 2.319 2.502 -7.299 1.00 95.56 105 ILE A C 1
ATOM 812 O O . ILE A 1 105 ? 1.664 3.381 -7.853 1.00 95.56 105 ILE A O 1
ATOM 816 N N . SER A 1 106 ? 3.642 2.418 -7.419 1.00 94.19 106 SER A N 1
ATOM 817 C CA . SER A 1 106 ? 4.435 3.379 -8.188 1.00 94.19 106 SER A CA 1
ATOM 818 C C . SER A 1 106 ? 5.401 2.654 -9.117 1.00 94.19 106 SER A C 1
ATOM 820 O O . SER A 1 106 ? 6.315 1.967 -8.668 1.00 94.19 106 SER A O 1
ATOM 822 N N . GLY A 1 107 ? 5.202 2.795 -10.426 1.00 94.81 107 GLY A N 1
ATOM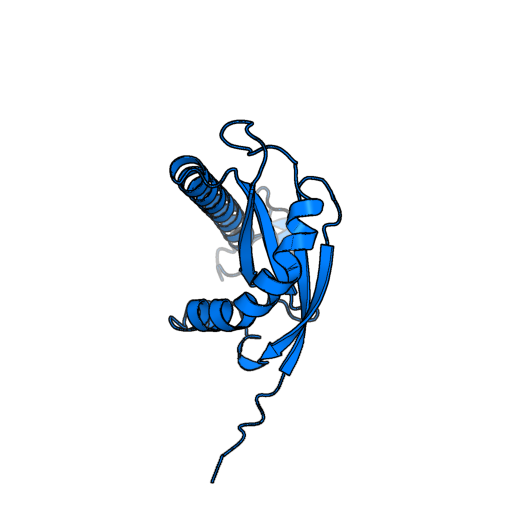 823 C CA . GLY A 1 107 ? 6.055 2.172 -11.437 1.00 94.81 107 GLY A CA 1
ATOM 824 C C . GLY A 1 107 ? 7.457 2.787 -11.493 1.00 94.81 107 GLY A C 1
ATOM 825 O O . GLY A 1 107 ? 7.610 4.010 -11.558 1.00 94.81 107 GLY A O 1
ATOM 826 N N . VAL A 1 108 ? 8.495 1.944 -11.500 1.00 95.94 108 VAL A N 1
ATOM 827 C CA . VAL A 1 108 ? 9.903 2.374 -11.516 1.00 95.94 108 VAL A CA 1
ATOM 828 C C . VAL A 1 108 ? 10.743 1.582 -12.518 1.00 95.94 108 VAL A C 1
ATOM 830 O O . VAL A 1 108 ? 10.496 0.410 -12.801 1.00 95.94 108 VAL A O 1
ATOM 833 N N . CYS A 1 109 ? 11.787 2.222 -13.049 1.00 96.00 109 CYS A N 1
ATOM 834 C CA . CYS A 1 109 ? 12.699 1.630 -14.036 1.00 96.00 109 CYS A CA 1
ATOM 835 C C . CYS A 1 109 ? 13.873 0.830 -13.422 1.00 96.00 109 CYS A C 1
ATOM 837 O O . CYS A 1 109 ? 14.791 0.463 -14.149 1.00 96.00 109 CYS A O 1
ATOM 839 N N . ARG A 1 110 ? 13.876 0.582 -12.100 1.00 92.94 110 ARG A N 1
ATOM 840 C CA . ARG A 1 110 ? 14.953 -0.071 -11.309 1.00 92.94 110 ARG A CA 1
ATOM 841 C C . ARG A 1 110 ? 16.285 0.677 -11.188 1.00 92.94 110 ARG A C 1
ATOM 843 O O . ARG A 1 110 ? 17.216 0.178 -10.559 1.00 92.94 110 ARG A O 1
ATOM 850 N N . LYS A 1 111 ? 16.413 1.885 -11.743 1.00 94.81 111 LYS A N 1
ATOM 851 C CA . LYS A 1 111 ? 17.546 2.757 -11.399 1.00 94.81 111 LYS A CA 1
ATOM 852 C C . LYS A 1 111 ? 17.421 3.141 -9.924 1.00 94.81 111 LYS A C 1
ATOM 854 O O . LYS A 1 111 ? 16.393 3.690 -9.531 1.00 94.81 111 LYS A O 1
ATOM 859 N N . GLY A 1 112 ? 18.461 2.882 -9.130 1.00 93.69 112 GLY A N 1
ATOM 860 C CA . GLY A 1 112 ? 18.436 3.120 -7.680 1.00 93.69 112 GLY A CA 1
ATOM 861 C C . GLY A 1 112 ? 18.086 4.563 -7.298 1.00 93.69 112 GLY A C 1
ATOM 862 O O . GLY A 1 112 ? 17.394 4.790 -6.308 1.00 93.69 112 GLY A O 1
ATOM 863 N N . GLU A 1 113 ? 18.476 5.534 -8.128 1.00 96.00 113 GLU A N 1
ATOM 864 C CA . GLU A 1 113 ? 18.076 6.935 -7.978 1.00 96.00 113 GLU A CA 1
ATOM 865 C C . GLU A 1 113 ? 16.561 7.123 -8.144 1.00 96.00 113 GLU A C 1
ATOM 867 O O . GLU A 1 113 ? 15.922 7.719 -7.281 1.00 96.00 113 GLU A O 1
ATOM 872 N N . CYS A 1 114 ? 15.958 6.559 -9.198 1.00 95.94 114 CYS A N 1
ATOM 873 C CA . CYS A 1 114 ? 14.514 6.647 -9.412 1.00 95.94 114 CYS A CA 1
ATOM 874 C C . CYS A 1 114 ? 13.730 5.968 -8.285 1.00 95.94 114 CYS A C 1
ATOM 876 O O . CYS A 1 114 ? 12.699 6.486 -7.865 1.00 95.94 114 CYS A O 1
ATOM 878 N N . GLU A 1 115 ? 14.207 4.832 -7.770 1.00 94.88 115 GLU A N 1
ATOM 879 C CA . GLU A 1 115 ? 13.575 4.188 -6.615 1.00 94.88 115 GLU A CA 1
ATOM 880 C C . GLU A 1 115 ? 13.657 5.055 -5.358 1.00 94.88 115 GLU A C 1
ATOM 882 O O . GLU A 1 115 ? 12.654 5.226 -4.668 1.00 94.88 115 GLU A O 1
ATOM 887 N N . SER A 1 116 ? 14.830 5.627 -5.080 1.00 95.19 116 SER A N 1
ATOM 888 C CA . SER A 1 116 ? 15.051 6.495 -3.919 1.00 95.19 116 SER A CA 1
ATOM 889 C C . SER A 1 116 ? 14.175 7.745 -3.978 1.00 95.19 116 SER A C 1
ATOM 891 O O . SER A 1 116 ? 13.460 8.028 -3.019 1.00 95.19 116 SER A O 1
ATOM 893 N N . GLN A 1 117 ? 14.152 8.434 -5.122 1.00 95.81 117 GLN A N 1
ATOM 894 C CA . GLN A 1 117 ? 13.310 9.615 -5.327 1.00 95.81 117 GLN A CA 1
ATOM 895 C C . GLN A 1 117 ? 11.819 9.276 -5.229 1.00 95.81 117 GLN A C 1
ATOM 897 O O . GLN A 1 117 ? 11.063 10.002 -4.592 1.00 95.81 117 GLN A O 1
ATOM 902 N N . THR A 1 118 ? 11.390 8.137 -5.784 1.00 94.12 118 THR A N 1
ATOM 903 C CA . THR A 1 118 ? 9.991 7.696 -5.664 1.00 94.12 118 THR A CA 1
ATOM 904 C C . THR A 1 118 ? 9.623 7.422 -4.203 1.00 94.12 118 THR A C 1
ATOM 906 O O . THR A 1 118 ? 8.574 7.857 -3.741 1.00 94.12 118 THR A O 1
ATOM 909 N N . ARG A 1 119 ? 10.486 6.736 -3.438 1.00 93.81 119 ARG A N 1
ATOM 910 C CA . ARG A 1 119 ? 10.254 6.492 -2.002 1.00 93.81 119 ARG A CA 1
ATOM 911 C C . ARG A 1 119 ? 10.191 7.791 -1.205 1.00 93.81 119 ARG A C 1
ATOM 913 O O . ARG A 1 119 ? 9.345 7.893 -0.323 1.00 93.81 119 ARG A O 1
ATOM 920 N N . GLN A 1 120 ? 11.058 8.751 -1.517 1.00 93.25 120 GLN A N 1
ATOM 921 C CA . GLN A 1 120 ? 11.055 10.064 -0.882 1.00 93.25 120 GLN A CA 1
ATOM 922 C C . GLN A 1 120 ? 9.743 10.809 -1.159 1.00 93.25 120 GLN A C 1
ATOM 924 O O . GLN A 1 120 ? 9.078 11.216 -0.212 1.00 93.25 120 GLN A O 1
ATOM 929 N N . ALA A 1 121 ? 9.320 10.893 -2.423 1.00 91.25 121 ALA A N 1
ATOM 930 C CA . ALA A 1 121 ? 8.063 11.541 -2.798 1.00 91.25 121 ALA A CA 1
ATOM 931 C C . ALA A 1 121 ? 6.853 10.915 -2.079 1.00 91.25 121 ALA A C 1
ATOM 933 O O . ALA A 1 121 ? 6.005 11.624 -1.544 1.00 91.25 121 ALA A O 1
ATOM 934 N N . ILE A 1 122 ? 6.810 9.579 -1.979 1.00 90.50 122 ILE A N 1
ATOM 935 C CA . ILE A 1 122 ? 5.756 8.872 -1.236 1.00 90.50 122 ILE A CA 1
ATOM 936 C C . ILE A 1 122 ? 5.776 9.240 0.255 1.00 90.50 122 ILE A C 1
ATOM 938 O O . ILE A 1 122 ? 4.724 9.409 0.868 1.00 90.50 122 ILE A O 1
ATOM 942 N N . GLN A 1 123 ? 6.958 9.334 0.869 1.00 88.12 123 GLN A N 1
ATOM 943 C CA . GLN A 1 123 ? 7.080 9.704 2.282 1.00 88.12 123 GLN A CA 1
ATOM 944 C C . GLN A 1 123 ? 6.623 11.142 2.541 1.00 88.12 123 GLN A C 1
ATOM 946 O O . GLN A 1 123 ? 5.946 11.382 3.541 1.00 88.12 123 GLN A O 1
ATOM 951 N N . GLU A 1 124 ? 6.962 12.067 1.645 1.00 86.31 124 GLU A N 1
ATOM 952 C CA . GLU A 1 124 ? 6.535 13.467 1.702 1.00 86.31 124 GLU A CA 1
ATOM 953 C C . GLU A 1 124 ? 5.006 13.574 1.590 1.00 86.31 124 GLU A C 1
ATOM 955 O O . GLU A 1 124 ? 4.367 14.146 2.474 1.00 86.31 124 GLU A O 1
ATOM 960 N N . GLU A 1 125 ? 4.395 12.903 0.609 1.00 84.38 125 GLU A N 1
ATOM 961 C CA . GLU A 1 125 ? 2.935 12.868 0.444 1.00 84.38 125 GLU A CA 1
ATOM 962 C C . GLU A 1 125 ? 2.230 12.268 1.676 1.00 84.38 125 GLU A C 1
ATOM 964 O O . GLU A 1 125 ? 1.265 12.829 2.204 1.00 84.38 125 GLU A O 1
ATOM 969 N N . MET A 1 126 ? 2.733 11.145 2.203 1.00 81.69 126 MET A N 1
ATOM 970 C CA . MET A 1 126 ? 2.171 10.527 3.409 1.00 81.69 126 MET A CA 1
ATOM 971 C C . MET A 1 126 ? 2.284 11.431 4.641 1.00 81.69 126 MET A C 1
ATOM 973 O O . MET A 1 126 ? 1.388 11.422 5.496 1.00 81.69 126 MET A O 1
ATOM 977 N N . PHE A 1 127 ? 3.369 12.198 4.756 1.00 75.25 127 PHE A N 1
ATOM 978 C CA . PHE A 1 127 ? 3.552 13.158 5.837 1.00 75.25 127 PHE A CA 1
ATOM 979 C C . PHE A 1 127 ? 2.532 14.298 5.749 1.00 75.25 127 PHE A C 1
ATOM 981 O O . PHE A 1 127 ? 1.884 14.609 6.751 1.00 75.25 127 PHE A O 1
ATOM 988 N N . GLU A 1 128 ? 2.318 14.862 4.560 1.00 65.81 128 GLU A N 1
ATOM 989 C CA . GLU A 1 128 ? 1.331 15.923 4.333 1.00 65.81 128 GLU A CA 1
ATOM 990 C C . GLU A 1 128 ? -0.102 15.460 4.621 1.00 65.81 128 GLU A C 1
ATOM 992 O O . GLU A 1 128 ? -0.844 16.129 5.347 1.00 65.81 128 GLU A O 1
ATOM 997 N N . VAL A 1 129 ? -0.484 14.274 4.132 1.00 70.12 129 VAL A N 1
ATOM 998 C CA . VAL A 1 129 ? -1.807 13.682 4.398 1.00 70.12 129 VAL A CA 1
ATOM 999 C C . VAL A 1 129 ? -2.020 13.478 5.897 1.00 70.12 129 VAL A C 1
ATOM 1001 O O . VAL A 1 129 ? -3.098 13.778 6.425 1.00 70.12 129 VAL A O 1
ATOM 1004 N N . ARG A 1 130 ? -0.993 13.006 6.614 1.00 66.69 130 ARG A N 1
ATOM 1005 C CA . ARG A 1 130 ? -1.054 12.833 8.068 1.00 66.69 130 ARG A CA 1
ATOM 1006 C C . ARG A 1 130 ? -1.181 14.169 8.795 1.00 66.69 130 ARG A C 1
ATOM 1008 O O . ARG A 1 130 ? -2.032 14.277 9.676 1.00 66.69 130 ARG A O 1
ATOM 1015 N N . ALA A 1 131 ? -0.387 15.171 8.425 1.00 52.62 131 ALA A N 1
ATOM 1016 C CA . ALA A 1 131 ? -0.448 16.502 9.021 1.00 52.62 131 ALA A CA 1
ATOM 1017 C C . ALA A 1 131 ? -1.831 17.146 8.814 1.00 52.62 131 ALA A C 1
ATOM 1019 O O . ALA A 1 131 ? -2.420 17.677 9.756 1.00 52.62 131 ALA A O 1
ATOM 1020 N N . GLY A 1 132 ? -2.404 17.016 7.613 1.00 53.38 132 GLY A N 1
ATOM 1021 C CA . GLY A 1 132 ? -3.757 17.483 7.310 1.00 53.38 132 GLY A CA 1
ATOM 1022 C C . GLY A 1 132 ? -4.847 16.740 8.092 1.00 53.38 132 GLY A C 1
ATOM 1023 O O . GLY A 1 132 ? -5.798 17.360 8.572 1.00 53.38 132 GLY A O 1
ATOM 1024 N N . ALA A 1 133 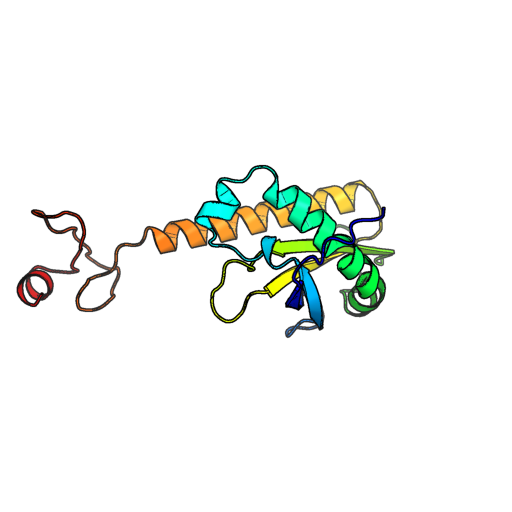? -4.713 15.422 8.270 1.00 58.22 133 ALA A N 1
ATOM 1025 C CA . ALA A 1 133 ? -5.639 14.631 9.079 1.00 58.22 133 ALA A CA 1
ATOM 1026 C C . ALA A 1 133 ? -5.557 14.992 10.573 1.00 58.22 133 ALA A C 1
ATOM 1028 O O . ALA A 1 133 ? -6.589 15.163 11.221 1.00 58.22 133 ALA A O 1
ATOM 1029 N N . GLU A 1 134 ? -4.352 15.165 11.118 1.00 53.59 134 GLU A N 1
ATOM 1030 C CA . GLU A 1 134 ? -4.143 15.563 12.516 1.00 53.59 134 GLU A CA 1
ATOM 1031 C C . GLU A 1 134 ? -4.648 16.995 12.775 1.00 53.59 134 GLU A C 1
ATOM 1033 O O . GLU A 1 134 ? -5.300 17.236 13.793 1.00 53.59 134 GLU A O 1
ATOM 1038 N N . ALA A 1 135 ? -4.485 17.917 11.819 1.00 51.59 135 ALA A N 1
ATOM 1039 C CA . ALA A 1 135 ? -5.075 19.255 11.886 1.00 51.59 135 ALA A CA 1
ATOM 1040 C C . ALA A 1 135 ? -6.618 19.230 11.906 1.00 51.59 135 ALA A C 1
ATOM 1042 O O . ALA A 1 135 ? -7.236 20.003 12.636 1.00 51.59 135 ALA A O 1
ATOM 1043 N N . ARG A 1 136 ? -7.255 18.312 11.161 1.00 52.38 136 ARG A N 1
ATOM 1044 C CA . ARG A 1 136 ? -8.721 18.129 11.169 1.00 52.38 136 ARG A CA 1
ATOM 1045 C C . ARG A 1 136 ? -9.236 17.501 12.462 1.00 52.38 136 ARG A C 1
ATOM 1047 O O . ARG A 1 136 ? -10.297 17.891 12.932 1.00 52.38 136 ARG A O 1
ATOM 1054 N N . VAL A 1 137 ? -8.492 16.572 13.061 1.00 52.53 137 VAL A N 1
ATOM 1055 C CA . VAL A 1 137 ? -8.839 15.984 14.371 1.00 52.53 137 VAL A CA 1
ATOM 1056 C C . VAL A 1 137 ? -8.669 17.009 15.504 1.00 52.53 137 VAL A C 1
ATOM 1058 O O . VAL A 1 137 ? -9.383 16.952 16.501 1.00 52.53 137 VAL A O 1
ATOM 1061 N N . GLY A 1 138 ? -7.777 17.992 15.337 1.00 51.44 138 GLY A N 1
ATOM 1062 C CA . GLY A 1 138 ? -7.643 19.145 16.233 1.00 51.44 138 GLY A CA 1
ATOM 1063 C C . GLY A 1 138 ? -8.637 20.288 15.979 1.00 51.44 138 GLY A C 1
ATOM 1064 O O . GLY A 1 138 ? -8.690 21.227 16.780 1.00 51.44 138 GLY A O 1
ATOM 1065 N N . ALA A 1 139 ? -9.420 20.237 14.895 1.00 60.16 139 ALA A N 1
ATOM 1066 C CA . ALA A 1 139 ? -10.378 21.279 14.549 1.00 60.16 139 ALA A CA 1
ATOM 1067 C C . ALA A 1 139 ? -11.608 21.178 15.456 1.00 60.16 139 ALA A C 1
ATOM 1069 O O . ALA A 1 139 ? -12.481 20.326 15.293 1.00 60.16 139 ALA A O 1
ATOM 1070 N N . VAL A 1 140 ? -11.670 22.064 16.446 1.00 74.25 140 VAL A N 1
ATOM 1071 C CA . VAL A 1 140 ? -12.820 22.155 17.341 1.00 74.25 140 VAL A CA 1
ATOM 1072 C C . VAL A 1 140 ? -13.992 22.764 16.569 1.00 74.25 140 VAL A C 1
ATOM 1074 O O . VAL A 1 140 ? -13.896 23.889 16.083 1.00 74.25 140 VAL A O 1
ATOM 1077 N N . VAL A 1 141 ? -15.092 22.021 16.457 1.00 88.25 141 VAL A N 1
ATOM 1078 C CA . VAL A 1 141 ? -16.336 22.462 15.806 1.00 88.25 141 VAL A CA 1
ATOM 1079 C C . VAL A 1 141 ? -17.337 22.997 16.827 1.00 88.25 141 VAL A C 1
ATOM 1081 O O . VAL A 1 141 ? -17.235 22.720 18.024 1.00 88.25 141 VAL A O 1
ATOM 1084 N N . CYS A 1 142 ? -18.325 23.765 16.365 1.00 89.25 142 CYS A N 1
ATOM 1085 C CA . CYS A 1 142 ? -19.429 24.187 17.221 1.00 89.25 142 CYS A CA 1
ATOM 1086 C C . CYS A 1 142 ? -20.263 22.971 17.644 1.00 89.25 142 CYS A C 1
ATOM 1088 O O . CYS A 1 142 ? -20.769 22.264 16.775 1.00 89.25 142 CYS A O 1
ATOM 1090 N N . ALA A 1 143 ? -20.483 22.793 18.950 1.00 86.88 143 ALA A N 1
ATOM 1091 C CA . ALA A 1 143 ? -21.286 21.690 19.492 1.00 86.88 143 ALA A CA 1
ATOM 1092 C C . ALA A 1 143 ? -22.745 21.671 18.988 1.00 86.88 143 ALA A C 1
ATOM 1094 O O . ALA A 1 143 ? -23.364 20.615 18.958 1.00 86.88 143 ALA A O 1
ATOM 1095 N N . VAL A 1 144 ? -23.270 22.819 18.541 1.00 90.50 144 VAL A N 1
ATOM 1096 C CA . VAL A 1 144 ? -24.656 22.955 18.064 1.00 90.50 144 VAL A CA 1
ATOM 1097 C C . VAL A 1 144 ? -24.769 22.834 16.543 1.00 90.50 144 VAL A C 1
ATOM 1099 O O . VAL A 1 144 ? -25.608 22.095 16.046 1.00 90.50 144 VAL A O 1
ATOM 1102 N N . CYS A 1 145 ? -23.948 23.564 15.777 1.00 91.06 145 CYS A N 1
ATOM 1103 C CA . CYS A 1 145 ? -24.121 23.667 14.319 1.00 91.06 145 CYS A CA 1
ATOM 1104 C C . CYS A 1 145 ? -23.002 23.030 13.483 1.00 91.06 145 CYS A C 1
ATOM 1106 O O . CYS A 1 145 ? -23.053 23.103 12.257 1.00 91.06 145 CYS A O 1
ATOM 1108 N N . GLY A 1 146 ? -21.958 22.479 14.110 1.00 85.94 146 GLY A N 1
ATOM 1109 C CA . GLY A 1 146 ? -20.851 21.801 13.423 1.00 85.94 146 GLY A CA 1
ATOM 1110 C C . GLY A 1 146 ? -19.911 22.696 12.601 1.00 85.94 146 GLY A C 1
ATOM 1111 O O . GLY A 1 146 ? -18.931 22.200 12.052 1.00 85.94 146 GLY A O 1
ATOM 1112 N N . LYS A 1 147 ? -20.160 24.011 12.513 1.00 88.00 147 LYS A N 1
ATOM 1113 C CA . LYS A 1 147 ? -19.285 24.953 11.789 1.00 88.00 147 LYS A CA 1
ATOM 1114 C C . LYS A 1 147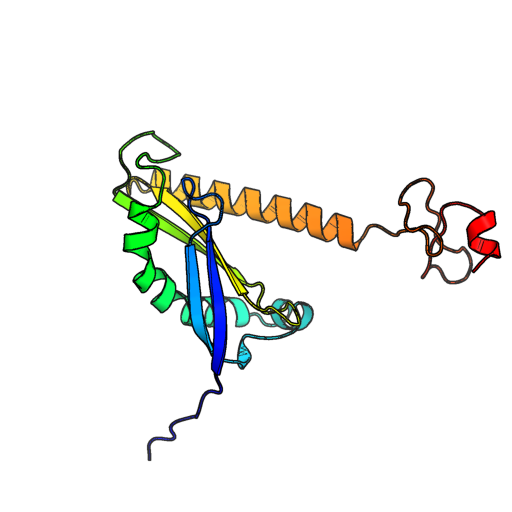 ? -17.932 25.117 12.491 1.00 88.00 147 LYS A C 1
ATOM 1116 O O . LYS A 1 147 ? -17.834 24.911 13.698 1.00 88.00 147 LYS A O 1
ATOM 1121 N N . MET A 1 148 ? -16.911 25.522 11.731 1.00 85.88 148 MET A N 1
ATOM 1122 C CA . MET A 1 148 ? -15.547 25.805 12.221 1.00 85.88 148 MET A CA 1
ATOM 1123 C C . MET A 1 148 ? -15.224 27.307 12.308 1.00 85.88 148 MET A C 1
ATOM 1125 O O . MET A 1 148 ? -14.206 27.696 12.877 1.00 85.88 148 MET A O 1
ATOM 1129 N N . GLU A 1 149 ? -16.086 28.171 11.774 1.00 86.00 149 GLU A N 1
ATOM 1130 C CA . GLU A 1 149 ? -15.892 29.623 11.792 1.00 86.00 149 GLU A CA 1
ATOM 1131 C C . GLU A 1 149 ? -16.303 30.232 13.138 1.00 86.00 149 GLU A C 1
ATOM 1133 O O . GLU A 1 149 ? -17.314 29.853 13.733 1.00 86.00 149 GLU A O 1
ATOM 1138 N N . GLY A 1 150 ? -15.523 31.202 13.628 1.00 84.06 150 GLY A N 1
ATOM 1139 C CA . GLY A 1 150 ? -15.861 31.963 14.837 1.00 84.06 150 GLY A CA 1
ATOM 1140 C C . GLY A 1 150 ? -15.840 31.156 16.142 1.00 84.06 150 GLY A C 1
ATOM 1141 O O . GLY A 1 150 ? -16.419 31.591 17.139 1.00 84.06 150 GLY A O 1
ATOM 1142 N N . ILE A 1 151 ? -15.189 29.990 16.156 1.00 89.31 151 ILE A N 1
ATOM 1143 C CA . ILE A 1 151 ? -15.226 29.059 17.284 1.00 89.31 151 ILE A CA 1
ATOM 1144 C C . ILE A 1 151 ? -14.472 29.586 18.499 1.00 89.31 151 ILE A C 1
ATOM 1146 O O . ILE A 1 151 ? -13.299 29.950 18.437 1.00 89.31 151 ILE A O 1
ATOM 1150 N N . ARG A 1 152 ? -15.151 29.567 19.648 1.00 87.81 152 ARG A N 1
ATOM 1151 C CA . ARG A 1 152 ? -14.574 29.873 20.957 1.00 87.81 152 ARG A CA 1
ATOM 1152 C C . ARG A 1 152 ? -14.856 28.730 21.918 1.00 87.81 152 ARG A C 1
ATOM 1154 O O . ARG A 1 152 ? -16.003 28.306 22.066 1.00 87.81 152 ARG A O 1
ATOM 1161 N N . LYS A 1 153 ? -13.809 28.240 22.587 1.00 89.25 153 LYS A N 1
ATOM 1162 C CA . LYS A 1 153 ? -13.953 27.241 23.653 1.00 89.25 153 LYS A CA 1
ATOM 1163 C C . LYS A 1 153 ? -14.772 27.822 24.803 1.00 89.25 153 LYS A C 1
ATOM 1165 O O . LYS A 1 153 ? -14.629 28.999 25.138 1.00 89.25 153 LYS A O 1
ATOM 1170 N N . CYS A 1 154 ? -15.600 26.991 25.427 1.00 87.00 154 CYS A N 1
ATOM 1171 C CA . CYS A 1 154 ? -16.349 27.369 26.616 1.00 87.00 154 CYS A CA 1
ATOM 1172 C C . CYS A 1 154 ? -15.385 27.854 27.707 1.00 87.00 154 CYS A C 1
ATOM 1174 O O . CYS A 1 154 ? -14.494 27.114 28.127 1.00 87.00 154 CYS A O 1
ATOM 1176 N N . GLY A 1 155 ? -15.582 29.081 28.196 1.00 83.31 155 GLY A N 1
ATOM 1177 C CA . GLY A 1 155 ? -14.720 29.670 29.226 1.00 83.31 155 GLY A CA 1
ATOM 1178 C C . GLY A 1 155 ? -14.717 28.900 30.552 1.00 83.31 155 GLY A C 1
ATOM 1179 O O . GLY A 1 155 ? -13.763 29.024 31.315 1.00 83.31 155 GLY A O 1
ATOM 1180 N N . ARG A 1 156 ? -15.749 28.081 30.810 1.00 86.38 156 ARG A N 1
ATOM 1181 C CA . ARG A 1 156 ? -15.893 27.295 32.042 1.00 86.38 156 ARG A CA 1
ATOM 1182 C C . ARG A 1 156 ? -15.232 25.920 31.946 1.00 86.38 156 ARG A C 1
ATOM 1184 O O . ARG A 1 156 ? -14.326 25.637 32.718 1.00 86.38 156 ARG A O 1
ATOM 1191 N N . CYS A 1 157 ? -15.675 25.064 31.023 1.00 86.19 157 CYS A N 1
ATOM 1192 C CA . CYS A 1 157 ? -15.207 23.673 30.956 1.00 86.19 157 CYS A CA 1
ATOM 1193 C C . CYS A 1 157 ? -14.057 23.445 29.965 1.00 86.19 157 CYS A C 1
ATOM 1195 O O . CYS A 1 157 ? -13.379 22.429 30.063 1.00 86.19 157 CYS A O 1
ATOM 1197 N N . LYS A 1 158 ? -13.844 24.348 28.994 1.00 84.19 158 LYS A N 1
ATOM 1198 C CA . LYS A 1 158 ? -12.848 24.249 27.903 1.00 84.19 158 LYS A CA 1
ATOM 1199 C C . LYS A 1 158 ? -12.924 22.992 27.013 1.00 84.19 158 LYS A C 1
ATOM 1201 O O . LYS A 1 158 ? -12.142 22.894 26.068 1.00 84.19 158 LYS A O 1
ATOM 1206 N N . ALA A 1 159 ? -13.851 22.074 27.285 1.00 82.12 159 ALA A N 1
ATOM 1207 C CA . ALA A 1 159 ? -14.025 20.808 26.576 1.00 82.12 159 ALA A CA 1
ATOM 1208 C C . ALA A 1 159 ? -14.855 20.948 25.290 1.00 82.12 159 ALA A C 1
ATOM 1210 O O . ALA A 1 159 ? -14.609 20.240 24.321 1.00 82.12 159 ALA A O 1
ATOM 1211 N N . VAL A 1 160 ? -15.800 21.889 25.269 1.00 87.94 160 VAL A N 1
ATOM 1212 C CA . VAL A 1 160 ? -16.690 22.165 24.130 1.00 87.94 160 VAL A CA 1
ATOM 1213 C C . VAL A 1 160 ? -16.438 23.560 23.573 1.00 87.94 160 VAL A C 1
ATOM 1215 O O . VAL A 1 160 ? -15.854 24.418 24.250 1.00 87.94 160 VAL A O 1
ATOM 1218 N N . ALA A 1 161 ? -16.876 23.806 22.342 1.00 91.25 161 ALA A N 1
ATOM 1219 C CA . ALA A 1 161 ? -16.775 25.116 21.723 1.00 91.25 161 ALA A CA 1
ATOM 1220 C C . ALA A 1 161 ? -18.011 25.472 20.901 1.00 91.25 161 ALA A C 1
ATOM 1222 O O . ALA A 1 161 ? -18.771 24.609 20.465 1.00 91.25 161 ALA A O 1
ATOM 1223 N N . TYR A 1 162 ? -18.193 26.774 20.693 1.00 92.81 162 TYR A N 1
ATOM 1224 C CA . TYR A 1 162 ? -19.370 27.336 20.042 1.00 92.81 162 TYR A CA 1
ATOM 1225 C C . TYR A 1 162 ? -18.958 28.443 19.077 1.00 92.81 162 TYR A C 1
ATOM 1227 O O . TYR A 1 162 ? -18.011 29.181 19.353 1.00 92.81 162 TYR A O 1
ATOM 1235 N N . CYS A 1 163 ? -19.683 28.593 17.966 1.00 93.25 163 CYS A N 1
ATOM 1236 C CA . CYS A 1 163 ? -19.449 29.677 17.000 1.00 93.25 163 CYS A CA 1
ATOM 1237 C C . CYS A 1 163 ? -20.020 31.029 17.463 1.00 93.25 163 CYS A C 1
ATOM 1239 O O . CYS A 1 163 ? -19.861 32.040 16.787 1.00 93.25 163 CYS A O 1
ATOM 1241 N N . GLY A 1 164 ? -20.696 31.063 18.615 1.00 91.94 164 GLY A N 1
ATOM 1242 C CA . GLY A 1 164 ? -21.288 32.269 19.177 1.00 91.94 164 GLY A CA 1
ATOM 1243 C C . GLY A 1 164 ? -21.964 32.013 20.522 1.00 91.94 164 GLY A C 1
ATOM 1244 O O . GLY A 1 164 ? -22.194 30.868 20.915 1.00 91.94 164 GLY A O 1
ATOM 1245 N N . LYS A 1 165 ? -22.301 33.100 21.228 1.00 89.38 165 LYS A N 1
ATOM 1246 C CA . LYS A 1 165 ? -23.005 33.035 22.521 1.00 89.38 165 LYS A CA 1
ATOM 1247 C C . LYS A 1 165 ? -24.407 32.439 22.401 1.00 89.38 165 LYS A C 1
ATOM 1249 O O . LYS A 1 165 ? -24.893 31.885 23.375 1.00 89.38 165 LYS A O 1
ATOM 1254 N N . GLU A 1 166 ? -25.049 32.574 21.244 1.00 92.31 166 GLU A N 1
ATOM 1255 C CA . GLU A 1 166 ? -26.380 32.011 20.995 1.00 92.31 166 GLU A CA 1
ATOM 1256 C C . GLU A 1 166 ? -26.346 30.486 21.083 1.00 92.31 166 GLU A C 1
ATOM 1258 O O . GLU A 1 166 ? -27.050 29.909 21.902 1.00 92.31 166 GLU A O 1
ATOM 1263 N N . HIS A 1 167 ? -25.432 29.841 20.353 1.00 93.19 167 HIS A N 1
ATOM 1264 C CA . HIS A 1 167 ? -25.244 28.392 20.433 1.00 93.19 167 HIS A CA 1
ATOM 1265 C C . HIS A 1 167 ? -24.688 27.927 21.779 1.00 93.19 167 HIS A C 1
ATOM 1267 O O . HIS A 1 167 ? -25.041 26.849 22.227 1.00 93.19 167 HIS A O 1
ATOM 1273 N N . GLN A 1 168 ? -23.882 28.738 22.466 1.00 90.12 168 GLN A N 1
ATOM 1274 C CA . GLN A 1 168 ? -23.452 28.402 23.827 1.00 90.12 168 GLN A CA 1
ATOM 1275 C C . GLN A 1 168 ? -24.605 28.392 24.843 1.00 90.12 168 GLN A C 1
ATOM 1277 O O . GLN A 1 168 ? -24.503 27.721 25.858 1.00 90.12 168 GLN A O 1
ATOM 1282 N N . LYS A 1 169 ? -25.656 29.189 24.628 1.00 88.75 169 LYS A N 1
ATOM 1283 C CA . LYS A 1 169 ? -26.828 29.228 25.516 1.00 88.75 169 LYS A CA 1
ATOM 1284 C C . LYS A 1 169 ? -27.876 28.168 25.172 1.00 88.75 169 LYS A C 1
ATOM 1286 O O . LYS A 1 169 ? -28.756 27.933 25.991 1.00 88.75 169 LYS A O 1
ATOM 1291 N N . ALA A 1 170 ? -27.840 27.643 23.948 1.00 86.56 170 ALA A N 1
ATOM 1292 C CA . ALA A 1 170 ? -28.795 26.660 23.443 1.00 86.56 170 ALA A CA 1
ATOM 1293 C C . ALA A 1 170 ? -28.419 25.210 23.801 1.00 86.56 170 ALA A C 1
ATOM 1295 O O . ALA A 1 170 ? -29.287 24.344 23.743 1.00 86.56 170 ALA A O 1
ATOM 1296 N N . ASP A 1 171 ? -27.149 24.978 24.137 1.00 81.31 171 ASP A N 1
ATOM 1297 C CA . ASP A 1 171 ? -26.584 23.732 24.673 1.00 81.31 171 ASP A CA 1
ATOM 1298 C C . ASP A 1 171 ? -26.563 23.771 26.210 1.00 81.31 171 ASP A C 1
ATOM 1300 O O . ASP A 1 171 ? -26.956 22.766 26.842 1.00 81.31 171 ASP A O 1
#

pLDDT: mean 87.83, std 12.62, range [39.41, 97.94]

Secondary structure (DSSP, 8-state):
--------EEEEEEEEEETTEEEEEEEEEEEEGGG---HHHHHH-TTHHHHHHHHHHHHHHHHHHHHHHTS-SB-TTT-PBPSEEEEEEEEETTSSS--EEEEEEEEE-S-HHHHHHHHHHHHHHHHHHHHHHHHHHT-PPPTTT---TT-EE-TTTSS-EESSHHHHHH-

Organism: NCBI:txid307937

Foldseek 3Di:
DDPPPPQDWDWAKEFEDAPQDNRGDIDIDIFGPVLQAAPVVCVVDPCNVVNVCVRCVVVCVVCFVVSLVRHDQAAPPPRHGFPTWDWDWDWQSNDPPHGHIYIYIGGDNPPPVSVVVVVVVVVVVVVVVVVVVVVVVVQAAAPQPRDSACWDQDPPPSPHIHNDVVSVVVD

Sequence (171 aa):
LSHILNIATCPVRFQFSCNNIPEGLNFTHKISKSLIRPLSHARQDDSYAYRFQCAVLPFLKEHEPVCCAASNPFCGICGSPIATVLQTPMSFLHKEGDPYVGVLISGVCRKGECESQTRQAIQEEMFEVRAGAEARVGAVVCAVCGKMEGIRKCGRCKAVAYCGKEHQKAD